Protein AF-A0A958NA37-F1 (afdb_monomer)

Radius of gyration: 18.47 Å; Cα contacts (8 Å, |Δi|>4): 81; chains: 1; bounding box: 35×34×48 Å

Mean predicted aligned error: 6.39 Å

Secondary structure (DSSP, 8-state):
--GGGTSSTTSHHHHHHHHHHHTT-------SS---TTB---HHHHHHTT--THHHH-STTT-SS----S---HHHHHHHHH-GGGGGGGT--TTS-HHHHHTT----HHHHB-

Structure (mmCIF, N/CA/C/O backbone):
data_AF-A0A958NA37-F1
#
_entry.id   AF-A0A958NA37-F1
#
loop_
_atom_site.group_PDB
_atom_site.id
_atom_site.type_symbol
_atom_site.label_atom_id
_atom_site.label_alt_id
_atom_site.label_comp_id
_atom_site.label_asym_id
_atom_site.label_entity_id
_atom_site.label_seq_id
_atom_site.pdbx_PDB_ins_code
_atom_site.Cartn_x
_atom_site.Cartn_y
_atom_site.Cartn_z
_atom_site.occupancy
_atom_site.B_iso_or_equiv
_atom_site.auth_seq_id
_atom_site.auth_comp_id
_atom_site.auth_asym_id
_atom_site.auth_atom_id
_atom_site.pdbx_PDB_model_num
ATOM 1 N N . MET A 1 1 ? -20.281 -4.419 11.541 1.00 85.12 1 MET A N 1
ATOM 2 C CA . MET A 1 1 ? -19.406 -5.396 12.223 1.00 85.12 1 MET A CA 1
ATOM 3 C C . MET A 1 1 ? -19.809 -6.814 11.857 1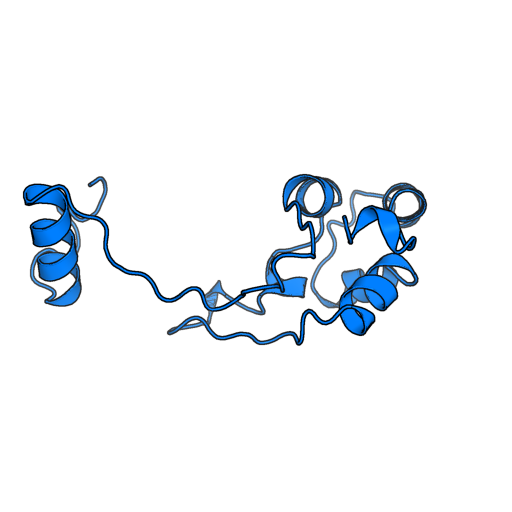.00 85.12 1 MET A C 1
ATOM 5 O O . MET A 1 1 ? -20.987 -7.112 11.971 1.00 85.12 1 MET A O 1
ATOM 9 N N . ASN A 1 2 ? -18.862 -7.653 11.418 1.00 89.50 2 ASN A N 1
ATOM 10 C CA . ASN A 1 2 ? -19.103 -9.069 11.101 1.00 89.50 2 ASN A CA 1
ATOM 11 C C . ASN A 1 2 ? -18.603 -9.983 12.245 1.00 89.50 2 ASN A C 1
ATOM 13 O O . ASN A 1 2 ? -19.336 -10.206 13.204 1.00 89.50 2 ASN A O 1
ATOM 17 N N . CYS A 1 3 ? -17.329 -10.397 12.235 1.00 93.62 3 CYS A N 1
ATOM 18 C CA . CYS A 1 3 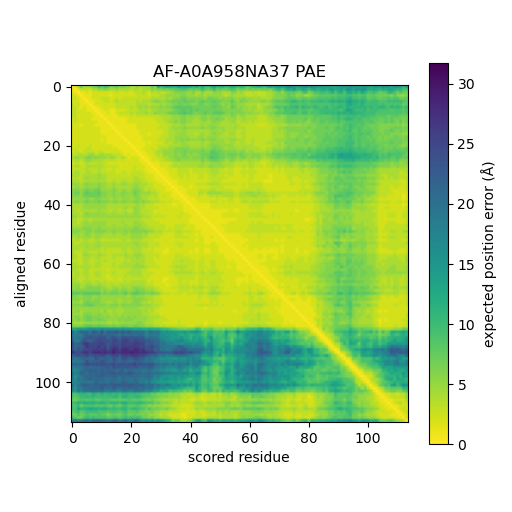? -16.785 -11.377 13.191 1.00 93.62 3 CYS A CA 1
ATOM 19 C C . CYS A 1 3 ? -16.702 -10.886 14.651 1.00 93.62 3 CYS A C 1
ATOM 21 O O . CYS A 1 3 ? -17.114 -11.599 15.566 1.00 93.62 3 CYS A O 1
ATOM 23 N N . HIS A 1 4 ? -16.223 -9.660 14.904 1.00 94.44 4 HIS A N 1
ATOM 24 C CA . HIS A 1 4 ? -16.039 -9.156 16.280 1.00 94.44 4 HIS A CA 1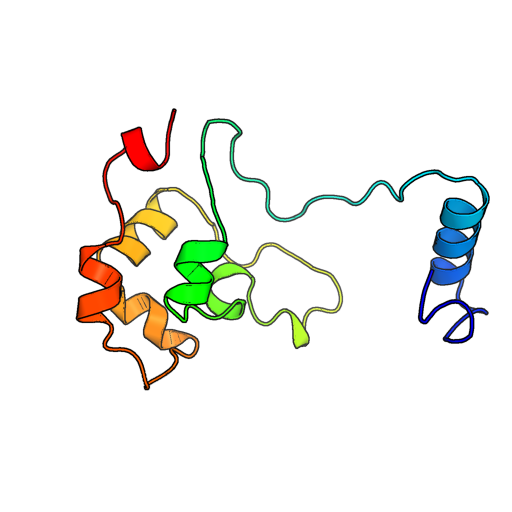
ATOM 25 C C . HIS A 1 4 ? -17.335 -8.787 17.020 1.00 94.44 4 HIS A C 1
ATOM 27 O O . HIS A 1 4 ? -17.291 -8.143 18.062 1.00 94.44 4 HIS A O 1
ATOM 33 N N . ARG A 1 5 ? -18.495 -9.215 16.510 1.00 92.12 5 ARG A N 1
ATOM 34 C CA . ARG A 1 5 ? -19.715 -9.301 17.322 1.00 92.12 5 ARG A CA 1
ATOM 35 C C . ARG A 1 5 ? -19.620 -10.416 18.365 1.00 92.12 5 ARG A C 1
ATOM 37 O O . ARG A 1 5 ? -20.178 -10.268 19.440 1.00 92.12 5 ARG A O 1
ATOM 44 N N . ASN A 1 6 ? -18.890 -11.491 18.044 1.00 93.75 6 ASN A N 1
ATOM 45 C CA . ASN A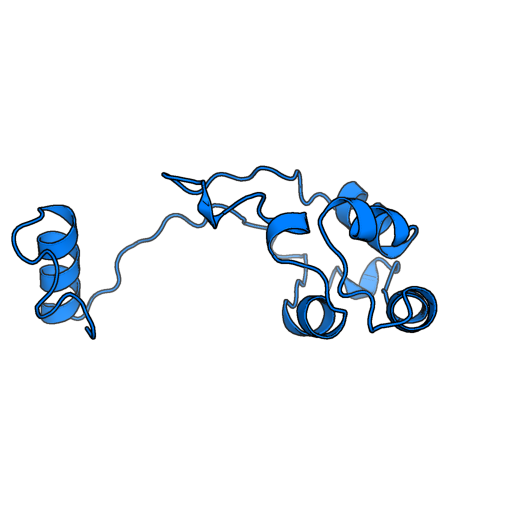 1 6 ? -18.789 -12.691 18.881 1.00 93.75 6 ASN A CA 1
ATOM 46 C C . ASN A 1 6 ? -17.337 -13.100 19.190 1.00 93.75 6 ASN A C 1
ATOM 48 O O . ASN A 1 6 ? -17.100 -13.863 20.119 1.00 93.75 6 ASN A O 1
ATOM 52 N N . VAL A 1 7 ? -16.351 -12.616 18.424 1.00 95.25 7 VAL A N 1
ATOM 53 C CA . VAL A 1 7 ? -14.943 -13.034 18.552 1.00 95.25 7 VAL A CA 1
ATOM 54 C C . VAL A 1 7 ? -14.100 -11.967 19.253 1.00 95.25 7 VAL A C 1
ATOM 56 O O . VAL A 1 7 ? -13.948 -10.859 18.732 1.00 95.25 7 VAL A O 1
ATOM 59 N N . GLY A 1 8 ? -13.485 -12.325 20.388 1.00 92.69 8 GLY A N 1
ATOM 60 C CA . GLY A 1 8 ? -12.530 -11.474 21.117 1.00 92.69 8 GLY A CA 1
ATOM 61 C C . GLY A 1 8 ? -13.144 -10.193 21.688 1.00 92.69 8 GLY A C 1
ATOM 62 O O . GLY A 1 8 ? -12.471 -9.166 21.749 1.00 92.69 8 GLY A O 1
ATOM 63 N N . VAL A 1 9 ? -14.432 -10.247 22.038 1.00 94.56 9 VAL A N 1
ATOM 64 C CA . VAL A 1 9 ? -15.262 -9.110 22.480 1.00 94.56 9 VAL A CA 1
ATOM 65 C C . VAL A 1 9 ? -14.774 -8.455 23.776 1.00 94.56 9 VAL A C 1
ATOM 67 O O . VAL A 1 9 ? -15.030 -7.279 24.026 1.00 94.56 9 VAL A O 1
ATOM 70 N N . ASP A 1 10 ? -14.039 -9.206 24.587 1.00 95.62 10 ASP A N 1
ATOM 71 C CA . ASP A 1 10 ? -13.427 -8.795 25.846 1.00 95.62 10 ASP A CA 1
ATOM 72 C C . ASP A 1 10 ? -12.138 -7.977 25.648 1.00 95.62 10 ASP A C 1
ATOM 74 O O . ASP A 1 10 ? -11.724 -7.245 26.548 1.00 95.62 10 ASP A O 1
ATOM 78 N N . ARG A 1 11 ? -11.515 -8.032 24.462 1.00 96.44 11 ARG A N 1
ATOM 79 C CA . ARG A 1 11 ? -10.251 -7.332 24.194 1.00 96.44 11 ARG A CA 1
ATOM 80 C C . ARG A 1 11 ? -10.455 -5.812 24.092 1.00 96.44 11 ARG A C 1
ATOM 82 O O . ARG A 1 11 ? -11.306 -5.367 23.316 1.00 96.44 11 ARG A O 1
ATOM 89 N N . PRO A 1 12 ? -9.602 -4.985 24.731 1.00 96.31 12 PRO A N 1
ATOM 90 C CA . PRO A 1 12 ? -9.740 -3.523 24.701 1.00 96.31 12 PRO A CA 1
ATOM 91 C C . PRO A 1 12 ? -9.780 -2.912 23.289 1.00 96.31 12 PRO A C 1
ATOM 93 O O . PRO A 1 12 ? -10.561 -1.999 23.018 1.00 96.31 12 PRO A O 1
ATOM 96 N N . ALA A 1 13 ? -8.976 -3.438 22.358 1.00 93.62 13 ALA A N 1
ATOM 97 C CA . ALA A 1 13 ? -8.956 -2.976 20.968 1.00 93.62 13 ALA A CA 1
ATOM 98 C C . ALA A 1 13 ? -10.289 -3.237 20.242 1.00 93.62 13 ALA A C 1
ATOM 100 O O . ALA A 1 13 ? -10.755 -2.397 19.472 1.00 93.62 13 ALA A O 1
ATOM 101 N N . ILE A 1 14 ? -10.932 -4.371 20.532 1.00 95.88 14 ILE A N 1
ATOM 102 C CA . ILE A 1 14 ? -12.230 -4.725 19.954 1.00 95.88 14 ILE A CA 1
ATOM 103 C C . ILE A 1 14 ? -13.342 -3.878 20.566 1.00 95.88 14 ILE A C 1
ATOM 105 O O . ILE A 1 14 ? -14.190 -3.381 19.835 1.00 95.88 14 ILE A O 1
ATOM 109 N N . GLN A 1 15 ? -13.290 -3.593 21.868 1.00 95.25 15 GLN A N 1
ATOM 110 C CA . GLN A 1 15 ? -14.228 -2.656 22.495 1.00 95.25 15 GLN A CA 1
ATOM 111 C C . GLN A 1 15 ? -14.141 -1.250 21.882 1.00 95.25 15 GLN A C 1
ATOM 113 O O . GLN A 1 15 ? -15.168 -0.601 21.681 1.00 95.25 15 GLN A O 1
ATOM 118 N N . LYS A 1 16 ? -12.931 -0.774 21.546 1.00 94.31 16 LYS A N 1
ATOM 119 C CA . LYS A 1 16 ? -12.742 0.491 20.813 1.00 94.31 16 LYS A CA 1
ATOM 120 C C . LYS A 1 16 ? -13.401 0.441 19.430 1.00 94.31 16 LYS A C 1
ATOM 122 O O . LYS A 1 16 ? -14.081 1.397 19.058 1.00 94.31 16 LYS A O 1
ATOM 127 N N . LEU A 1 17 ? -13.225 -0.660 18.696 1.00 94.88 17 LEU A N 1
ATOM 128 C CA . LEU A 1 17 ? -13.850 -0.871 17.387 1.00 94.88 17 LEU A CA 1
ATOM 129 C C . LEU A 1 17 ? -15.384 -0.909 17.481 1.00 94.88 17 LEU A C 1
ATOM 131 O O . LEU A 1 17 ? -16.054 -0.229 16.705 1.00 94.88 17 LEU A O 1
ATOM 135 N N . SER A 1 18 ? -15.941 -1.646 18.444 1.00 94.44 18 SER A N 1
ATOM 136 C CA . SER A 1 18 ? -17.390 -1.743 18.658 1.00 94.44 18 SER A CA 1
ATOM 137 C C . SER A 1 18 ? -18.007 -0.389 19.001 1.00 94.44 18 SER A C 1
ATOM 139 O O . SER A 1 18 ? -18.986 0.002 18.373 1.00 94.44 18 SER A O 1
ATOM 141 N N . LYS A 1 19 ? -17.379 0.387 19.896 1.00 94.69 19 LYS A N 1
ATOM 142 C CA . LYS A 1 19 ? -17.829 1.749 20.236 1.00 94.69 19 LYS A CA 1
A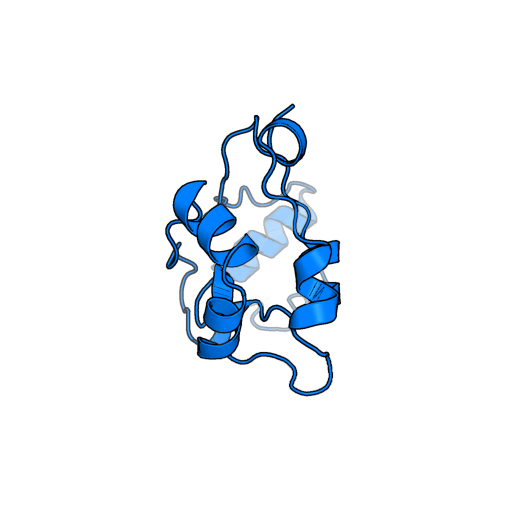TOM 143 C C . LYS A 1 19 ? -17.844 2.681 19.023 1.00 94.69 19 LYS A C 1
ATOM 145 O O . LYS A 1 19 ? -18.767 3.479 18.885 1.00 94.69 19 LYS A O 1
ATOM 150 N N . ALA A 1 20 ? -16.830 2.601 18.160 1.00 94.88 20 ALA A N 1
ATOM 151 C CA . ALA A 1 20 ? -16.785 3.391 16.930 1.00 94.88 20 ALA A CA 1
ATOM 152 C C . ALA A 1 20 ? -17.913 3.000 15.966 1.00 94.88 20 ALA A C 1
ATOM 154 O O . ALA A 1 20 ? -18.611 3.869 15.446 1.00 94.88 20 ALA A O 1
ATOM 155 N N . TYR A 1 21 ? -18.151 1.693 15.811 1.00 94.44 21 TYR A N 1
ATOM 156 C CA . TYR A 1 21 ? -19.239 1.167 14.991 1.00 94.44 21 TYR A CA 1
ATOM 157 C C . TYR A 1 21 ? -20.626 1.598 15.495 1.00 94.44 21 TYR A C 1
ATOM 159 O O . TYR A 1 21 ? -21.443 2.045 14.697 1.00 94.44 21 TYR A O 1
ATOM 167 N N . GLU A 1 22 ? -20.882 1.513 16.803 1.00 94.50 22 GLU A N 1
ATOM 168 C CA . GLU A 1 22 ? -22.151 1.930 17.425 1.00 94.50 22 GLU A CA 1
ATOM 169 C C . GLU A 1 22 ? -22.412 3.431 17.280 1.00 94.50 22 GLU A C 1
ATOM 171 O O . GLU A 1 22 ? -23.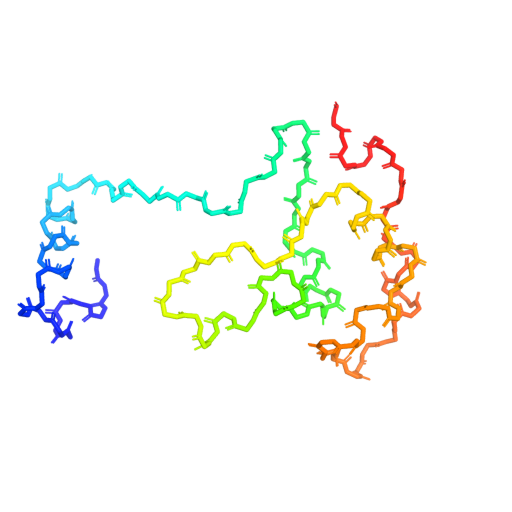539 3.849 17.029 1.00 94.50 22 GLU A O 1
ATOM 176 N N . LYS A 1 23 ? -21.363 4.247 17.412 1.00 96.19 23 LYS A N 1
ATOM 177 C CA . LYS A 1 23 ? -21.447 5.707 17.285 1.00 96.19 23 LYS A CA 1
ATOM 178 C C . LYS A 1 23 ? -21.412 6.200 15.835 1.00 96.19 23 LYS A C 1
ATOM 180 O O . LYS A 1 23 ? -21.503 7.403 15.613 1.00 96.19 23 LYS A O 1
ATOM 185 N N . GLY A 1 24 ? -21.259 5.302 14.862 1.00 95.81 24 GLY A N 1
ATOM 186 C CA . GLY A 1 24 ? -21.282 5.633 13.438 1.00 95.81 24 GLY A CA 1
ATOM 187 C C . GLY A 1 24 ? -20.062 6.405 12.924 1.00 95.81 24 GLY A C 1
ATOM 188 O O . GLY A 1 24 ? -20.154 7.001 11.854 1.00 95.81 24 GLY A O 1
ATOM 189 N N . TYR A 1 25 ? -18.929 6.406 13.638 1.00 93.88 25 TYR A N 1
ATOM 190 C CA . TYR A 1 25 ? -17.691 7.027 13.150 1.00 93.88 25 TYR A CA 1
ATOM 191 C C . TYR A 1 25 ? -16.630 5.984 12.787 1.00 93.88 25 TYR A C 1
ATOM 193 O O . TYR A 1 25 ? -16.533 4.912 13.386 1.00 93.88 25 TYR A O 1
ATOM 201 N N . SER A 1 26 ? -15.796 6.316 11.806 1.00 93.62 26 SER A N 1
ATOM 202 C CA . SER A 1 26 ? -14.699 5.459 11.353 1.00 93.62 26 SER A CA 1
ATOM 203 C C . SER A 1 26 ? -13.500 5.527 12.296 1.00 93.62 26 SER A C 1
ATOM 205 O O . SER A 1 26 ? -13.170 6.583 12.835 1.00 93.62 26 SER A O 1
ATOM 207 N N . ILE A 1 27 ? -12.794 4.406 12.458 1.00 94.25 27 ILE A N 1
ATOM 208 C CA . ILE A 1 27 ? -11.495 4.409 13.135 1.00 94.25 27 ILE A CA 1
ATOM 209 C C . ILE A 1 27 ? -10.499 5.210 12.279 1.00 94.25 27 ILE A C 1
ATOM 211 O O . ILE A 1 27 ? -10.372 4.914 11.088 1.00 94.25 27 ILE A O 1
ATOM 215 N N . PRO A 1 28 ? -9.784 6.196 12.855 1.00 92.81 28 PRO A N 1
ATOM 216 C CA . PRO A 1 28 ? -8.772 6.959 12.135 1.00 92.81 28 PRO A CA 1
ATOM 217 C C . PRO A 1 28 ? -7.507 6.109 11.982 1.00 92.81 28 PRO A C 1
ATOM 219 O O . PRO A 1 28 ? -6.584 6.177 12.793 1.00 92.81 28 PRO A O 1
ATOM 222 N N . TRP A 1 29 ? -7.499 5.241 10.974 1.00 94.75 29 TRP A N 1
ATOM 223 C CA . TRP A 1 29 ? -6.341 4.418 10.652 1.00 94.75 29 TRP A CA 1
ATOM 224 C C . TRP A 1 29 ? -5.192 5.278 10.135 1.00 94.75 29 TRP A C 1
ATOM 226 O O . TRP A 1 29 ? -5.389 6.163 9.303 1.00 94.75 29 TRP A O 1
ATOM 236 N N . LEU A 1 30 ? -3.981 4.971 10.592 1.00 94.81 30 LEU A N 1
ATOM 237 C CA . LEU A 1 30 ? -2.767 5.505 9.992 1.00 94.81 30 LEU A CA 1
ATOM 238 C C . LEU A 1 30 ? -2.462 4.701 8.729 1.00 94.81 30 LEU A C 1
ATOM 240 O O . LEU A 1 3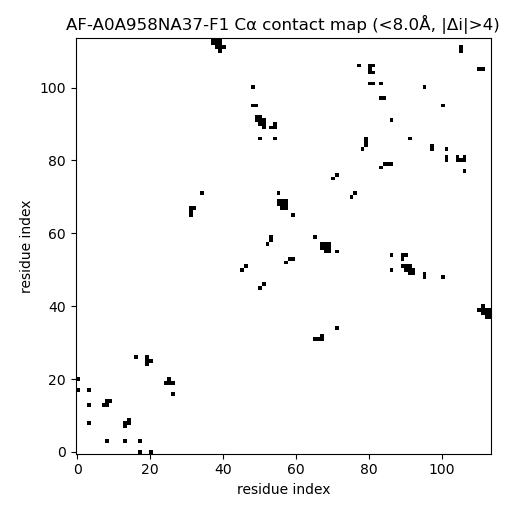0 ? -2.307 3.480 8.778 1.00 94.81 30 LEU A O 1
ATOM 244 N N . LYS A 1 31 ? -2.405 5.386 7.587 1.00 94.25 31 LYS A N 1
ATOM 245 C CA . LYS A 1 31 ? -2.041 4.769 6.313 1.00 94.25 31 LYS A CA 1
ATOM 246 C C . LYS A 1 31 ? -0.519 4.634 6.253 1.00 94.25 31 LYS A C 1
ATOM 248 O O . LYS A 1 31 ? 0.176 5.638 6.198 1.00 94.25 31 LYS A O 1
ATOM 253 N N . VAL A 1 32 ? -0.025 3.396 6.276 1.00 95.50 32 VAL A N 1
ATOM 254 C CA . VAL A 1 32 ? 1.420 3.097 6.291 1.00 95.50 32 VAL A CA 1
ATOM 255 C C . VAL A 1 32 ? 2.060 3.335 4.924 1.00 95.50 32 VAL A C 1
ATOM 257 O O . VAL A 1 32 ? 3.101 3.966 4.837 1.00 95.50 32 VAL A O 1
ATOM 260 N N . HIS A 1 33 ? 1.410 2.869 3.857 1.00 95.06 33 HIS A N 1
ATOM 261 C CA . HIS A 1 33 ? 1.889 3.031 2.486 1.00 95.06 33 HIS A CA 1
ATOM 262 C C . HIS A 1 33 ? 1.158 4.209 1.841 1.00 95.06 33 HIS A C 1
ATOM 264 O O . HIS A 1 33 ? -0.020 4.096 1.485 1.00 95.06 33 HIS A O 1
ATOM 270 N N . LEU A 1 34 ? 1.834 5.347 1.714 1.00 92.62 34 LEU A N 1
ATOM 271 C CA . LEU A 1 34 ? 1.290 6.555 1.102 1.00 92.62 34 LEU A CA 1
ATOM 272 C C . LEU A 1 34 ? 2.240 7.031 0.002 1.00 92.62 34 LEU A C 1
ATOM 274 O O . LEU A 1 34 ? 3.353 7.462 0.281 1.00 92.62 34 LEU A O 1
ATOM 278 N N . LEU A 1 35 ? 1.781 6.948 -1.245 1.00 94.25 35 LEU A N 1
ATOM 279 C CA . LEU A 1 35 ? 2.460 7.567 -2.377 1.00 94.25 35 LEU A CA 1
ATOM 280 C C . LEU A 1 35 ? 2.085 9.054 -2.457 1.00 94.25 35 LEU A C 1
ATOM 282 O O . LEU A 1 35 ? 1.006 9.418 -1.979 1.00 94.25 35 LEU A O 1
ATOM 286 N N . PRO A 1 36 ? 2.939 9.904 -3.056 1.00 94.31 36 PRO A N 1
ATOM 287 C CA . PRO A 1 36 ? 2.596 11.299 -3.303 1.00 94.31 36 PRO A CA 1
ATOM 288 C C . PRO A 1 36 ? 1.322 11.431 -4.140 1.00 94.31 36 PRO A C 1
ATOM 290 O O . PRO A 1 36 ? 1.087 10.620 -5.032 1.00 94.31 36 PRO A O 1
ATOM 293 N N . ASP A 1 37 ? 0.542 12.485 -3.900 1.00 93.56 37 ASP A N 1
ATOM 294 C CA . ASP A 1 37 ? -0.770 12.652 -4.540 1.00 93.56 37 ASP A CA 1
ATOM 295 C C . ASP A 1 37 ? -0.687 12.731 -6.067 1.00 93.56 37 ASP A C 1
ATOM 297 O O . ASP A 1 37 ? -1.579 12.240 -6.741 1.00 93.56 37 ASP A O 1
ATOM 301 N N . PHE A 1 38 ? 0.419 13.249 -6.614 1.00 92.75 38 PHE A N 1
ATOM 302 C CA . PHE A 1 38 ? 0.692 13.305 -8.054 1.00 92.75 38 PHE A CA 1
ATOM 303 C C . PHE A 1 38 ? 1.076 11.948 -8.675 1.00 92.75 38 PHE A C 1
ATOM 305 O O . PHE A 1 38 ? 1.549 11.903 -9.811 1.00 92.75 38 PHE A O 1
ATOM 312 N N . VAL A 1 39 ? 0.943 10.844 -7.934 1.00 94.50 39 VAL A N 1
ATOM 313 C CA . VAL A 1 39 ? 1.205 9.482 -8.407 1.00 94.50 39 VAL A CA 1
ATOM 314 C C . VAL A 1 39 ? -0.086 8.675 -8.408 1.00 94.50 39 VAL A C 1
ATOM 316 O O . VAL A 1 39 ? -0.691 8.419 -7.368 1.00 94.50 39 VAL A O 1
ATOM 319 N N . MET A 1 40 ? -0.466 8.189 -9.582 1.00 91.38 40 MET A N 1
ATOM 320 C CA . MET A 1 40 ? -1.599 7.293 -9.756 1.00 91.38 40 MET A CA 1
ATOM 321 C C . MET A 1 40 ? -1.145 5.840 -9.632 1.00 91.38 40 MET A C 1
ATOM 323 O O . MET A 1 40 ? -0.385 5.335 -10.456 1.00 91.38 40 MET A O 1
ATOM 327 N N . PHE A 1 41 ? -1.654 5.145 -8.615 1.00 93.38 41 PHE A N 1
ATOM 328 C CA . PHE A 1 41 ? -1.441 3.711 -8.430 1.00 93.38 41 PHE A CA 1
ATOM 329 C C . PHE A 1 41 ? -2.770 2.955 -8.438 1.00 93.38 41 PHE A C 1
ATOM 331 O O . PHE A 1 41 ? -3.688 3.279 -7.683 1.00 93.38 41 PHE A O 1
ATOM 338 N N . ASN A 1 42 ? -2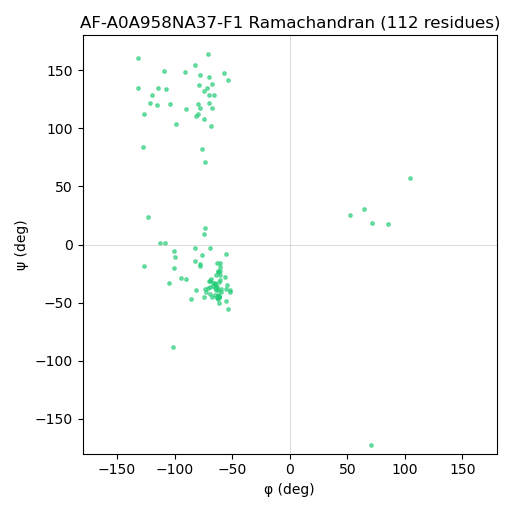.857 1.909 -9.263 1.00 92.38 42 ASN A N 1
ATOM 339 C CA . ASN A 1 42 ? -4.016 1.022 -9.334 1.00 92.38 42 ASN A CA 1
ATOM 340 C C . ASN A 1 42 ? -3.593 -0.423 -9.035 1.00 92.38 42 ASN A C 1
ATOM 342 O O . ASN A 1 42 ? -2.766 -0.987 -9.745 1.00 92.38 42 ASN A O 1
ATOM 346 N N . HIS A 1 43 ? -4.186 -1.041 -8.012 1.00 94.25 43 HIS A N 1
ATOM 347 C CA . HIS A 1 43 ? -3.890 -2.426 -7.631 1.00 94.25 43 HIS A CA 1
ATOM 348 C C . HIS A 1 43 ? -4.303 -3.443 -8.703 1.00 94.25 43 HIS A C 1
ATOM 350 O O . HIS A 1 43 ? -3.629 -4.456 -8.866 1.00 94.25 43 HIS A O 1
ATOM 356 N N . GLN A 1 44 ? -5.393 -3.185 -9.430 1.00 92.44 44 GLN A N 1
ATOM 357 C CA . GLN A 1 44 ? -6.009 -4.149 -10.342 1.00 92.44 44 GLN A CA 1
ATOM 358 C C . GLN A 1 44 ? -5.035 -4.734 -11.384 1.00 92.44 44 GLN A C 1
ATOM 360 O O . GLN A 1 44 ? -4.883 -5.956 -11.386 1.00 92.44 44 GLN A O 1
ATOM 365 N N . PRO A 1 45 ? -4.321 -3.935 -12.207 1.00 88.12 45 PRO A N 1
ATOM 366 C CA . PRO A 1 45 ? -3.401 -4.485 -13.205 1.00 88.12 45 PRO A CA 1
ATOM 367 C C . PRO A 1 45 ? -2.266 -5.308 -12.582 1.00 88.12 45 PRO A C 1
ATOM 369 O O . PRO A 1 45 ? -1.836 -6.293 -13.169 1.00 88.12 45 PRO A O 1
ATOM 372 N N . HIS A 1 46 ? -1.811 -4.962 -11.374 1.00 86.88 46 HIS A N 1
ATOM 373 C CA . HIS A 1 46 ? -0.742 -5.687 -10.679 1.00 86.88 46 HIS A CA 1
ATOM 374 C C . HIS A 1 46 ? -1.217 -7.050 -10.156 1.00 86.88 46 HIS A C 1
ATOM 376 O O . HIS A 1 46 ? -0.511 -8.053 -10.274 1.00 86.88 46 HIS A O 1
ATOM 382 N N . VAL A 1 47 ? -2.433 -7.107 -9.606 1.00 88.12 47 VAL A N 1
ATOM 383 C CA . VAL A 1 47 ? -3.037 -8.363 -9.137 1.00 88.12 47 VAL A CA 1
ATOM 384 C C . VAL A 1 47 ? -3.382 -9.264 -10.322 1.00 88.12 47 VAL A C 1
ATOM 386 O O . VAL A 1 47 ? -3.088 -10.458 -10.292 1.00 88.12 47 VAL A O 1
ATOM 389 N N . GLU A 1 48 ? -3.944 -8.704 -11.396 1.00 84.75 48 GLU A N 1
ATOM 390 C CA . GLU A 1 48 ? -4.242 -9.442 -12.628 1.00 84.75 48 GLU A CA 1
ATOM 391 C C . GLU A 1 48 ? -2.970 -9.947 -13.312 1.00 84.75 48 GLU A C 1
ATOM 393 O O . GLU A 1 48 ? -2.957 -11.066 -13.824 1.00 84.75 48 GLU A O 1
ATOM 398 N N . ALA A 1 49 ? -1.879 -9.186 -13.254 1.00 79.94 49 ALA A N 1
ATOM 399 C CA . ALA A 1 49 ? -0.551 -9.618 -13.674 1.00 79.94 49 ALA A CA 1
ATOM 400 C C . ALA A 1 49 ? -0.028 -10.831 -12.885 1.00 79.94 49 ALA A C 1
ATOM 402 O O . ALA A 1 49 ? 0.849 -11.528 -13.378 1.00 79.94 49 ALA A O 1
ATOM 403 N N . GLY A 1 50 ? -0.569 -11.132 -11.700 1.00 79.69 50 GLY A N 1
ATOM 404 C CA . GLY A 1 50 ? -0.076 -12.209 -10.835 1.00 79.69 50 GLY A CA 1
ATOM 405 C C . GLY A 1 50 ? 1.073 -11.779 -9.919 1.00 79.69 50 GLY A C 1
ATOM 406 O O . GLY A 1 50 ? 1.781 -12.632 -9.376 1.00 79.69 50 GLY A O 1
ATOM 407 N N . VAL A 1 51 ? 1.265 -10.468 -9.720 1.00 83.25 51 VAL A N 1
ATOM 408 C CA . VAL A 1 51 ? 2.214 -9.945 -8.731 1.00 83.25 51 VAL A CA 1
ATOM 409 C C . VAL A 1 51 ? 1.665 -10.219 -7.332 1.00 83.25 51 VAL A C 1
ATOM 411 O O . VAL A 1 51 ? 0.571 -9.782 -6.976 1.00 83.25 51 VAL A O 1
ATOM 414 N N . ARG A 1 52 ? 2.430 -10.948 -6.515 1.00 86.44 52 ARG A N 1
ATOM 415 C CA . ARG A 1 52 ? 2.041 -11.239 -5.131 1.00 86.44 52 ARG A CA 1
ATOM 416 C C . ARG A 1 52 ? 2.097 -9.996 -4.254 1.00 86.44 52 ARG A C 1
ATOM 418 O O . ARG A 1 52 ? 3.035 -9.210 -4.350 1.00 86.44 52 ARG A O 1
ATOM 425 N N . CYS A 1 53 ? 1.163 -9.900 -3.306 1.00 91.00 53 CYS A N 1
ATOM 426 C CA . CYS A 1 53 ? 1.110 -8.830 -2.303 1.00 91.00 53 CYS A CA 1
ATOM 427 C C . CYS A 1 53 ? 2.449 -8.664 -1.572 1.00 91.00 53 CYS A C 1
ATOM 429 O O . CYS A 1 53 ? 2.896 -7.542 -1.340 1.00 91.00 53 CYS A O 1
ATOM 431 N N . GLN A 1 54 ? 3.106 -9.790 -1.267 1.00 90.69 54 GLN A N 1
ATOM 432 C CA . GLN A 1 54 ? 4.373 -9.818 -0.543 1.00 90.69 54 GLN A CA 1
ATOM 433 C C . GLN A 1 54 ? 5.514 -9.117 -1.281 1.00 90.69 54 GLN A C 1
ATOM 435 O O . GLN A 1 54 ? 6.458 -8.664 -0.642 1.00 90.69 54 GLN A O 1
ATOM 440 N N . LYS A 1 55 ? 5.423 -8.978 -2.609 1.00 86.94 55 LYS A N 1
ATOM 441 C CA . LYS A 1 55 ? 6.439 -8.272 -3.389 1.00 86.94 55 LYS A CA 1
ATOM 442 C C . LYS A 1 55 ? 6.488 -6.778 -3.062 1.00 86.94 55 LYS A C 1
ATOM 444 O O . LYS A 1 55 ? 7.565 -6.205 -3.130 1.00 86.94 55 LYS A O 1
ATOM 449 N N . CYS A 1 56 ? 5.349 -6.168 -2.727 1.00 90.31 56 CYS A N 1
ATOM 450 C CA . CYS A 1 56 ? 5.254 -4.733 -2.433 1.00 90.31 56 CYS A CA 1
ATOM 451 C C . CYS A 1 56 ? 5.112 -4.445 -0.932 1.00 90.31 56 CYS A C 1
ATOM 453 O O . CYS A 1 56 ? 5.570 -3.411 -0.459 1.00 90.31 56 CYS A O 1
ATOM 455 N N . HIS A 1 57 ? 4.451 -5.334 -0.187 1.00 93.81 57 HIS A N 1
ATOM 456 C CA . HIS A 1 57 ? 4.102 -5.120 1.222 1.00 93.81 57 HIS A CA 1
ATOM 457 C C . HIS A 1 57 ? 4.919 -5.968 2.205 1.00 93.81 57 HIS A C 1
ATOM 459 O O . HIS A 1 57 ? 4.670 -5.882 3.404 1.00 93.81 57 HIS A O 1
ATOM 465 N N . GLY A 1 58 ? 5.864 -6.788 1.730 1.00 92.12 58 GLY A N 1
ATOM 466 C CA . GLY A 1 58 ? 6.594 -7.745 2.567 1.00 92.12 58 GLY A CA 1
ATOM 467 C C . GLY A 1 58 ? 5.728 -8.925 3.043 1.00 92.12 58 GLY A C 1
ATOM 468 O O . GLY A 1 58 ? 4.586 -9.068 2.596 1.00 92.12 58 GLY A O 1
ATOM 469 N N . PRO A 1 59 ? 6.236 -9.793 3.938 1.00 93.88 59 PRO A N 1
ATOM 470 C CA . PRO A 1 59 ? 5.514 -10.954 4.464 1.00 93.88 59 PRO A CA 1
ATOM 471 C C . PRO A 1 59 ? 4.424 -10.513 5.455 1.00 93.88 59 PRO A C 1
ATOM 473 O O . PRO A 1 59 ? 4.535 -10.693 6.666 1.00 93.88 59 PRO A O 1
ATOM 476 N N . ILE A 1 60 ? 3.364 -9.888 4.937 1.00 94.06 60 ILE A N 1
ATOM 477 C CA . ILE A 1 60 ? 2.273 -9.275 5.707 1.00 94.06 60 ILE A CA 1
ATOM 478 C C . ILE A 1 60 ? 1.590 -10.267 6.659 1.00 94.06 60 ILE A C 1
ATOM 480 O O . ILE A 1 60 ? 1.091 -9.876 7.710 1.00 94.06 60 ILE A O 1
ATOM 484 N N . GLU A 1 61 ? 1.600 -11.554 6.315 1.00 94.25 61 GLU A N 1
ATOM 485 C CA . GLU A 1 61 ? 1.106 -12.657 7.138 1.00 94.25 61 GLU A CA 1
ATOM 486 C C . GLU A 1 61 ? 1.890 -12.857 8.447 1.00 94.25 61 GLU A C 1
ATOM 488 O O . GLU A 1 61 ? 1.330 -13.349 9.426 1.00 94.25 61 GLU A O 1
ATOM 493 N N . GLU A 1 62 ? 3.160 -12.453 8.478 1.00 95.88 62 GLU A N 1
ATOM 494 C CA . GLU A 1 62 ? 4.052 -12.540 9.640 1.00 95.88 62 GLU A CA 1
ATOM 495 C C . GLU A 1 62 ? 4.159 -11.194 10.380 1.00 95.88 62 GLU A C 1
ATOM 497 O O . GLU A 1 62 ? 4.664 -11.123 11.505 1.00 95.88 62 GLU A O 1
ATOM 502 N N . MET A 1 63 ? 3.650 -10.110 9.784 1.00 96.12 63 MET A N 1
ATOM 503 C CA . MET A 1 63 ? 3.684 -8.775 10.376 1.00 96.12 63 MET A CA 1
ATOM 504 C C . MET A 1 63 ? 2.660 -8.638 11.507 1.00 96.12 63 MET A C 1
ATOM 506 O O . MET A 1 63 ? 1.459 -8.497 11.282 1.00 96.12 63 MET A O 1
ATOM 510 N N . LYS A 1 64 ? 3.146 -8.586 12.753 1.00 95.88 64 LYS A N 1
ATOM 511 C CA . LYS A 1 64 ? 2.319 -8.247 13.926 1.00 95.88 64 LYS A CA 1
ATOM 512 C C . LYS A 1 64 ? 1.743 -6.828 13.838 1.00 95.88 64 LYS A C 1
ATOM 514 O O . LYS A 1 64 ? 0.599 -6.600 14.225 1.00 95.88 64 LYS A O 1
ATOM 519 N N . GLU A 1 65 ? 2.547 -5.890 13.347 1.00 94.88 65 GLU A N 1
ATOM 520 C CA . GLU A 1 65 ? 2.156 -4.521 13.022 1.00 94.88 65 GLU A CA 1
ATOM 521 C C . GLU A 1 65 ? 2.673 -4.195 11.620 1.00 94.88 65 GLU A C 1
ATOM 523 O O . GLU A 1 65 ? 3.816 -4.512 11.276 1.00 94.88 65 GLU A O 1
ATOM 528 N N . VAL A 1 66 ? 1.812 -3.592 10.798 1.00 96.06 66 VAL A N 1
ATOM 529 C CA . VAL A 1 66 ? 2.150 -3.273 9.409 1.00 96.06 66 VAL A CA 1
ATOM 530 C C . VAL A 1 66 ? 3.186 -2.158 9.388 1.00 96.06 66 VAL A C 1
ATOM 532 O O . VAL A 1 66 ? 2.979 -1.098 9.978 1.00 96.06 66 VAL A O 1
ATOM 535 N N . HIS A 1 67 ? 4.269 -2.384 8.656 1.00 95.31 67 HIS A N 1
ATOM 536 C CA . HIS A 1 67 ? 5.293 -1.390 8.365 1.00 95.31 67 HIS A CA 1
ATOM 537 C C . HIS A 1 67 ? 5.602 -1.403 6.868 1.00 95.31 67 HIS A C 1
ATOM 539 O O . HIS A 1 67 ? 5.270 -2.353 6.159 1.00 95.31 67 HIS A O 1
ATOM 545 N N . GLN A 1 68 ? 6.201 -0.322 6.379 1.00 94.88 68 GLN A N 1
ATOM 546 C CA . GLN A 1 68 ? 6.642 -0.249 4.996 1.00 94.88 68 GLN A CA 1
ATOM 547 C C . GLN A 1 68 ? 7.992 -0.959 4.873 1.00 94.88 68 GLN A C 1
ATOM 549 O O . GLN A 1 68 ? 8.987 -0.495 5.426 1.00 94.88 68 GLN A O 1
ATOM 554 N N . GLN A 1 69 ? 8.002 -2.106 4.193 1.00 92.25 69 GLN A N 1
ATOM 555 C CA . GLN A 1 69 ? 9.227 -2.867 3.940 1.00 92.25 69 GLN A CA 1
ATOM 556 C C . GLN A 1 69 ? 9.951 -2.369 2.686 1.00 92.25 69 GLN A C 1
ATOM 558 O O . GLN A 1 69 ? 11.163 -2.175 2.704 1.00 92.25 69 GLN A O 1
ATOM 563 N N . GLU A 1 70 ? 9.206 -2.173 1.598 1.00 90.75 70 GLU A N 1
ATOM 564 C CA . GLU A 1 70 ? 9.754 -1.716 0.324 1.00 90.75 70 GLU A CA 1
ATOM 565 C C . GLU A 1 70 ? 9.713 -0.188 0.229 1.00 90.75 70 GLU A C 1
ATOM 567 O O . GLU A 1 70 ? 8.801 0.463 0.736 1.00 90.75 70 GLU A O 1
ATOM 572 N N . ASP A 1 71 ? 10.683 0.397 -0.468 1.00 89.81 71 ASP A N 1
ATOM 573 C CA . ASP A 1 71 ? 10.785 1.852 -0.642 1.00 89.81 71 ASP A CA 1
ATOM 574 C C . ASP A 1 71 ? 9.578 2.435 -1.404 1.00 89.81 71 ASP A C 1
ATOM 576 O O . ASP A 1 71 ? 9.090 3.516 -1.086 1.00 89.81 71 ASP A O 1
ATOM 580 N N . LEU A 1 72 ? 9.053 1.696 -2.392 1.00 92.69 72 LEU A N 1
ATOM 581 C CA . LEU A 1 72 ? 7.956 2.128 -3.274 1.00 92.69 72 LEU A CA 1
ATOM 582 C C . LEU A 1 72 ? 8.205 3.490 -3.952 1.00 92.69 72 LEU A C 1
ATOM 584 O O . LEU A 1 72 ? 7.271 4.187 -4.354 1.00 92.69 72 LEU A O 1
ATOM 588 N N . SER A 1 73 ? 9.474 3.868 -4.110 1.00 92.25 73 SER A N 1
ATOM 589 C CA . SER A 1 73 ? 9.863 5.042 -4.878 1.00 92.25 73 SER A CA 1
ATOM 590 C C . SER A 1 73 ? 9.654 4.820 -6.374 1.00 92.25 73 SER A C 1
ATOM 592 O O . SER A 1 73 ? 9.556 3.693 -6.867 1.00 92.25 73 SER A O 1
ATOM 594 N N . MET A 1 74 ? 9.661 5.912 -7.142 1.00 92.69 74 MET A N 1
ATOM 595 C CA . MET A 1 74 ? 9.616 5.847 -8.606 1.00 92.69 74 MET A CA 1
ATOM 596 C C . MET A 1 74 ? 10.697 4.909 -9.169 1.00 92.69 74 MET A C 1
ATOM 598 O O . MET A 1 74 ? 10.422 4.145 -10.091 1.00 92.69 74 MET A O 1
ATOM 602 N N . GLY A 1 75 ? 11.913 4.948 -8.611 1.00 90.25 75 GLY A N 1
ATOM 603 C CA . GLY A 1 75 ? 13.019 4.093 -9.044 1.00 90.25 75 GLY A CA 1
ATOM 604 C C . GLY A 1 75 ? 12.701 2.611 -8.867 1.00 90.25 75 GLY A C 1
ATOM 605 O O . GLY A 1 75 ? 12.881 1.836 -9.805 1.00 90.25 75 GLY A O 1
ATOM 606 N N . TRP A 1 76 ? 12.147 2.246 -7.710 1.00 90.62 76 TRP A N 1
ATOM 607 C CA . TRP A 1 76 ? 11.710 0.883 -7.409 1.00 90.62 76 TRP A CA 1
ATOM 608 C C . TRP A 1 76 ? 10.596 0.419 -8.366 1.00 90.62 76 TRP A C 1
ATOM 610 O O . TRP A 1 76 ? 10.705 -0.646 -8.980 1.00 90.62 76 TRP A O 1
ATOM 620 N N . CYS A 1 77 ? 9.574 1.256 -8.588 1.00 90.19 77 CYS A N 1
ATOM 621 C CA . CYS A 1 77 ? 8.468 0.954 -9.503 1.00 90.19 77 CYS A CA 1
ATOM 622 C C . CYS A 1 77 ? 8.954 0.755 -10.947 1.00 90.19 77 CYS A C 1
ATOM 624 O O . CYS A 1 77 ? 8.659 -0.258 -11.583 1.00 90.19 77 CYS A O 1
ATOM 626 N N . VAL A 1 78 ? 9.744 1.699 -11.465 1.00 90.06 78 VAL A N 1
ATOM 627 C CA . VAL A 1 78 ? 10.246 1.657 -12.846 1.00 90.06 78 VAL A CA 1
ATOM 628 C C . VAL A 1 78 ? 11.221 0.500 -13.043 1.00 90.06 78 VAL A C 1
ATOM 630 O O . VAL A 1 78 ? 11.223 -0.115 -14.110 1.00 90.06 78 VAL A O 1
ATOM 633 N N . GLN A 1 79 ? 12.034 0.168 -12.038 1.00 87.25 79 GLN A N 1
ATOM 634 C CA . GLN A 1 79 ? 12.909 -1.000 -12.104 1.00 87.25 79 GLN A CA 1
ATOM 635 C C . GLN A 1 79 ? 12.095 -2.290 -12.239 1.00 87.25 79 GLN A C 1
ATOM 637 O O . GLN A 1 79 ? 12.426 -3.113 -13.090 1.00 87.25 79 GLN A O 1
ATOM 642 N N . CYS A 1 80 ? 11.012 -2.434 -11.472 1.00 86.25 80 CYS A N 1
ATOM 643 C CA . CYS A 1 80 ? 10.100 -3.571 -11.587 1.00 86.25 80 CYS A CA 1
ATOM 644 C C . CYS A 1 80 ? 9.417 -3.623 -12.967 1.00 86.25 80 CYS A C 1
ATOM 646 O O . CYS A 1 80 ? 9.403 -4.672 -13.607 1.00 86.25 80 CYS A O 1
ATOM 64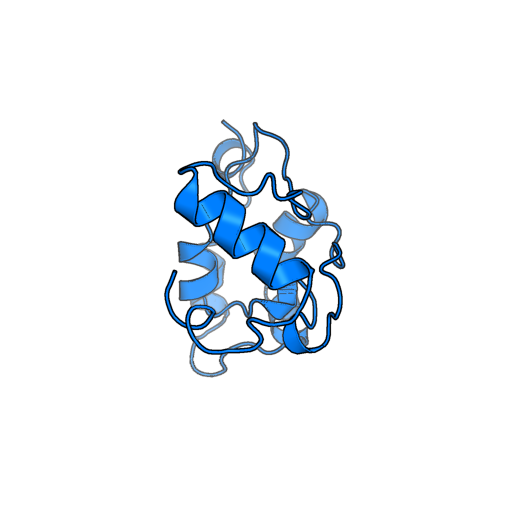8 N N . HIS A 1 81 ? 8.928 -2.485 -13.476 1.00 87.62 81 HIS A N 1
ATOM 649 C CA . HIS A 1 81 ? 8.288 -2.412 -14.797 1.00 87.62 81 HIS A CA 1
ATOM 650 C C . HIS A 1 81 ? 9.261 -2.723 -15.949 1.00 87.62 81 HIS A C 1
ATOM 652 O O . HIS A 1 81 ? 8.857 -3.308 -16.951 1.00 87.62 81 HIS A O 1
ATOM 658 N N . ARG A 1 82 ? 10.547 -2.358 -15.818 1.00 85.12 82 ARG A N 1
ATOM 659 C CA . ARG A 1 82 ? 11.592 -2.631 -16.825 1.00 85.12 82 ARG A CA 1
ATOM 660 C C . ARG A 1 82 ? 12.153 -4.045 -16.748 1.00 85.12 82 ARG A C 1
ATOM 662 O O . ARG A 1 82 ? 12.478 -4.619 -17.783 1.00 85.12 82 ARG A O 1
ATOM 669 N N . ASN A 1 83 ? 12.338 -4.568 -15.538 1.00 77.12 83 ASN A N 1
ATOM 670 C CA . ASN A 1 83 ? 12.895 -5.893 -15.304 1.00 77.12 83 ASN A CA 1
ATOM 671 C C . ASN A 1 83 ? 11.976 -6.713 -14.387 1.00 77.12 83 ASN A C 1
ATOM 673 O O . ASN A 1 83 ? 12.198 -6.812 -13.178 1.00 77.12 83 ASN A O 1
ATOM 677 N N . PRO A 1 84 ? 10.963 -7.349 -14.968 1.00 62.53 84 PRO A N 1
ATOM 678 C CA . PRO A 1 84 ? 9.948 -8.073 -14.226 1.00 62.53 84 PRO A CA 1
ATOM 679 C C . PRO A 1 84 ? 10.425 -9.430 -13.711 1.00 62.53 84 PRO A C 1
ATOM 681 O O . PRO A 1 84 ? 9.745 -10.042 -12.891 1.00 62.53 84 PRO A O 1
ATOM 684 N N . GLU A 1 85 ? 11.605 -9.907 -14.122 1.00 64.25 85 GLU A N 1
ATOM 685 C CA . GLU A 1 85 ? 12.223 -11.050 -13.448 1.00 64.25 85 GLU A CA 1
ATOM 686 C C . GLU A 1 85 ? 12.498 -10.732 -11.973 1.00 64.25 85 GLU A C 1
ATOM 688 O O . GLU A 1 85 ? 12.381 -11.627 -11.144 1.00 64.25 85 GLU A O 1
ATOM 693 N N . ALA A 1 86 ? 12.681 -9.454 -11.610 1.00 61.41 86 ALA A N 1
ATOM 694 C CA . ALA A 1 86 ? 12.721 -9.023 -10.213 1.00 61.41 86 ALA A CA 1
ATOM 695 C C . ALA A 1 86 ? 11.411 -9.322 -9.450 1.00 61.41 86 ALA A C 1
ATOM 697 O O . ALA A 1 86 ? 11.422 -9.430 -8.223 1.00 61.41 86 ALA A O 1
ATOM 698 N N . ALA A 1 87 ? 10.269 -9.482 -10.134 1.00 55.75 87 ALA A N 1
ATOM 699 C CA . ALA A 1 87 ? 9.010 -9.916 -9.523 1.00 55.75 87 ALA A CA 1
ATOM 700 C C . ALA A 1 87 ? 8.962 -11.433 -9.251 1.00 55.75 87 ALA A C 1
ATOM 702 O O . ALA A 1 87 ? 8.145 -11.879 -8.441 1.00 55.75 87 ALA A O 1
ATOM 703 N N . ARG A 1 88 ? 9.842 -12.237 -9.871 1.00 55.59 88 ARG A N 1
ATOM 704 C CA . ARG A 1 88 ? 9.908 -13.691 -9.639 1.00 55.59 88 ARG A CA 1
ATOM 705 C C . ARG A 1 88 ? 10.447 -14.036 -8.256 1.00 55.59 88 ARG A C 1
ATOM 707 O O . ARG A 1 88 ? 9.981 -15.015 -7.672 1.00 55.59 88 ARG A O 1
ATOM 714 N N . ASP A 1 89 ? 11.336 -13.205 -7.717 1.00 56.41 89 ASP A N 1
ATOM 715 C CA . ASP A 1 89 ? 12.070 -13.478 -6.475 1.00 56.41 89 ASP A CA 1
ATOM 716 C C . ASP A 1 89 ? 11.178 -13.600 -5.227 1.00 56.41 89 ASP A C 1
ATOM 718 O O . ASP A 1 89 ? 11.609 -14.164 -4.228 1.00 56.41 89 ASP A O 1
ATOM 722 N N . LEU A 1 90 ? 9.916 -13.145 -5.278 1.00 51.59 90 LEU A N 1
ATOM 723 C CA . LEU A 1 90 ? 8.959 -13.249 -4.162 1.00 51.59 90 LEU A CA 1
ATOM 724 C C . LEU A 1 90 ? 7.652 -13.986 -4.520 1.00 51.59 90 LEU A C 1
ATOM 726 O O . LEU A 1 90 ? 6.637 -13.848 -3.835 1.00 51.59 90 LEU A O 1
ATOM 730 N N . GLY A 1 91 ? 7.687 -14.841 -5.552 1.00 55.06 91 GLY A N 1
ATOM 731 C CA . GLY A 1 91 ? 6.665 -15.873 -5.770 1.00 55.06 91 GLY A CA 1
ATOM 732 C C . GLY A 1 91 ? 5.656 -15.593 -6.885 1.00 55.06 91 GLY A C 1
ATOM 733 O O . GLY A 1 91 ? 4.456 -15.643 -6.660 1.00 55.06 91 GLY A O 1
ATOM 734 N N . TRP A 1 92 ? 6.122 -15.367 -8.105 1.00 57.75 92 TRP A N 1
ATOM 735 C CA . TRP A 1 92 ? 5.263 -15.294 -9.294 1.00 57.75 92 TRP A CA 1
ATOM 736 C C . TRP A 1 92 ? 4.344 -16.524 -9.477 1.00 57.75 92 TRP A C 1
ATOM 738 O O . TRP A 1 92 ? 4.784 -17.665 -9.284 1.00 57.75 92 TRP A O 1
ATOM 748 N N . ASP A 1 93 ? 3.096 -16.312 -9.923 1.00 63.56 93 ASP A N 1
ATOM 749 C CA . ASP A 1 93 ? 2.251 -17.403 -10.431 1.00 63.56 93 ASP A CA 1
ATOM 750 C C . ASP A 1 93 ? 2.831 -17.929 -11.752 1.00 63.56 93 ASP A C 1
ATOM 752 O O . ASP A 1 93 ? 2.650 -17.349 -12.823 1.00 63.56 93 ASP A O 1
ATOM 756 N N . LYS A 1 94 ? 3.517 -19.074 -11.671 1.00 60.38 94 LYS A N 1
ATOM 757 C CA . LYS A 1 94 ? 4.200 -19.760 -12.783 1.00 60.38 94 LYS A CA 1
ATOM 758 C C . LYS A 1 94 ? 3.302 -20.068 -13.993 1.00 60.38 94 LYS A C 1
ATOM 760 O O . LYS A 1 94 ? 3.822 -20.529 -15.005 1.00 60.38 94 LYS A O 1
ATOM 765 N N . LYS A 1 95 ? 1.985 -19.856 -13.899 1.00 60.75 95 LYS A N 1
ATOM 766 C CA . LYS A 1 95 ? 1.015 -20.082 -14.978 1.00 60.75 95 LYS A CA 1
ATOM 767 C C . LYS A 1 95 ? 0.907 -18.939 -15.992 1.00 60.75 95 LYS A C 1
ATOM 769 O O . LYS A 1 95 ? 0.319 -19.164 -17.045 1.00 60.75 95 LYS A O 1
ATOM 774 N N . LYS A 1 96 ? 1.440 -17.745 -15.709 1.00 62.94 96 LYS A N 1
ATOM 775 C CA . LYS A 1 96 ? 1.438 -16.615 -16.658 1.00 62.94 96 LYS A CA 1
ATOM 776 C C . LYS A 1 96 ? 2.833 -16.371 -17.223 1.00 62.94 96 LYS A C 1
ATOM 778 O O . LYS A 1 96 ? 3.804 -16.351 -16.460 1.00 62.94 96 LYS A O 1
ATOM 783 N N . ASP A 1 97 ? 2.936 -16.182 -18.542 1.00 67.44 97 ASP A N 1
ATOM 784 C CA . ASP A 1 97 ? 4.197 -15.772 -19.161 1.00 67.44 97 ASP A CA 1
ATOM 785 C C . ASP A 1 97 ? 4.514 -14.341 -18.719 1.00 67.44 97 ASP A C 1
ATOM 787 O O . ASP A 1 97 ? 3.775 -13.396 -18.998 1.00 67.44 97 ASP A O 1
ATOM 791 N N . ILE A 1 98 ? 5.636 -14.195 -18.013 1.00 63.22 98 ILE A N 1
ATOM 792 C CA . ILE A 1 98 ? 6.127 -12.904 -17.539 1.00 63.22 98 ILE A CA 1
ATOM 793 C C . ILE A 1 98 ? 6.258 -11.918 -18.705 1.00 63.22 98 ILE A C 1
ATOM 795 O O . ILE A 1 98 ? 5.960 -10.746 -18.527 1.00 63.22 98 ILE A O 1
ATOM 799 N N . LYS A 1 99 ? 6.635 -12.379 -19.908 1.00 60.47 99 LYS A N 1
ATOM 800 C CA . LYS A 1 99 ? 6.900 -11.509 -21.060 1.00 60.47 99 LYS A CA 1
ATOM 801 C C . LYS A 1 99 ? 5.633 -10.849 -21.601 1.00 60.47 99 LYS A C 1
ATOM 803 O O . LYS A 1 99 ? 5.692 -9.687 -21.999 1.00 60.47 99 LYS A O 1
ATOM 808 N N . GLU A 1 100 ? 4.502 -11.554 -21.584 1.00 62.44 100 GLU A N 1
ATOM 809 C CA . GLU A 1 100 ? 3.209 -11.019 -22.037 1.00 62.44 100 GLU A CA 1
ATOM 810 C C . GLU A 1 100 ? 2.659 -9.970 -21.069 1.00 62.44 100 GLU A C 1
ATOM 812 O O . GLU A 1 100 ? 2.109 -8.951 -21.489 1.00 62.44 100 GLU A O 1
ATOM 817 N N . VAL A 1 101 ? 2.864 -10.187 -19.769 1.00 60.69 101 VAL A N 1
ATOM 818 C CA . VAL A 1 101 ? 2.434 -9.255 -18.722 1.00 60.69 101 VAL A CA 1
ATOM 819 C C . VAL A 1 101 ? 3.238 -7.950 -18.768 1.00 60.69 101 VAL A C 1
ATOM 821 O O . VAL A 1 101 ? 2.735 -6.882 -18.428 1.00 60.69 101 VAL A O 1
ATOM 824 N N . THR A 1 102 ? 4.490 -8.002 -19.217 1.00 59.19 102 THR A N 1
ATOM 825 C CA . THR A 1 102 ? 5.446 -6.912 -18.970 1.00 59.19 102 THR A CA 1
ATOM 826 C C . THR A 1 102 ? 5.638 -5.982 -20.144 1.00 59.19 102 THR A C 1
ATOM 828 O O . THR A 1 102 ? 6.011 -4.831 -19.950 1.00 59.19 102 THR A O 1
ATOM 831 N N . GLN A 1 103 ? 5.287 -6.425 -21.352 1.00 64.62 103 GLN A N 1
ATOM 832 C CA . GLN A 1 103 ? 5.129 -5.522 -22.498 1.00 64.62 103 GLN A CA 1
ATOM 833 C C . GLN A 1 103 ? 4.039 -4.462 -22.261 1.00 64.62 103 GLN A C 1
ATOM 835 O O . GLN A 1 103 ? 3.999 -3.456 -22.963 1.00 64.62 103 GLN A O 1
ATOM 840 N N . GLN A 1 104 ? 3.178 -4.673 -21.262 1.00 70.88 104 GLN A N 1
ATOM 841 C CA . GLN A 1 104 ? 2.067 -3.793 -20.909 1.00 70.88 104 GLN A CA 1
ATOM 842 C C . GLN A 1 104 ? 2.381 -2.888 -19.704 1.00 70.88 104 GLN A C 1
ATOM 844 O O . GLN A 1 104 ? 1.574 -2.020 -19.374 1.00 70.88 104 GLN A O 1
ATOM 849 N N . ALA A 1 105 ? 3.536 -3.060 -19.047 1.00 84.50 105 ALA A N 1
ATOM 850 C CA . ALA A 1 105 ? 3.906 -2.268 -17.878 1.00 84.50 105 ALA A CA 1
ATOM 851 C C . ALA A 1 105 ? 4.396 -0.870 -18.309 1.00 84.50 105 ALA A C 1
ATOM 853 O O . ALA A 1 105 ? 5.412 -0.756 -19.001 1.00 84.50 105 ALA A O 1
ATOM 854 N N . PRO A 1 106 ? 3.711 0.219 -17.915 1.00 87.44 106 PRO A N 1
ATOM 855 C CA . PRO A 1 106 ? 4.061 1.549 -18.390 1.00 87.44 106 PRO A CA 1
ATOM 856 C C . PRO A 1 106 ? 5.333 2.065 -17.717 1.00 87.44 106 PRO A C 1
ATOM 858 O O . PRO A 1 106 ? 5.461 2.047 -16.496 1.00 87.44 106 PRO A O 1
ATOM 861 N N . THR A 1 107 ? 6.267 2.594 -18.504 1.00 88.50 107 THR A N 1
ATOM 862 C CA . THR A 1 107 ? 7.482 3.257 -17.988 1.00 88.50 107 THR A CA 1
ATOM 863 C C . THR A 1 107 ? 7.509 4.758 -18.264 1.00 88.50 107 THR A C 1
ATOM 865 O O . THR A 1 107 ? 8.497 5.425 -17.962 1.00 88.50 107 THR A O 1
ATOM 868 N N . SER A 1 108 ? 6.463 5.291 -18.892 1.00 89.19 108 SER A N 1
ATOM 869 C CA . SER A 1 108 ? 6.311 6.709 -19.208 1.00 89.19 108 SER A CA 1
ATOM 870 C C . SER A 1 108 ? 5.875 7.509 -17.988 1.00 89.19 108 SER A C 1
ATOM 872 O O . SER A 1 108 ? 4.955 7.117 -17.272 1.00 89.19 108 SER A O 1
ATOM 874 N N . CYS A 1 109 ? 6.480 8.686 -17.806 1.00 89.12 109 CYS A N 1
ATOM 875 C CA . CYS A 1 109 ? 6.187 9.577 -16.684 1.00 89.12 109 CYS A CA 1
ATOM 876 C C . CYS A 1 109 ? 4.691 9.916 -16.605 1.00 89.12 109 CYS A C 1
ATOM 878 O O . CYS A 1 109 ? 4.085 9.738 -15.557 1.00 89.12 109 CYS A O 1
ATOM 880 N N . GLY A 1 110 ? 4.084 10.313 -17.731 1.00 90.31 110 GLY A N 1
ATOM 881 C CA . GLY A 1 110 ? 2.676 10.730 -17.804 1.00 90.31 110 GLY A CA 1
ATOM 882 C C . GLY A 1 110 ? 1.645 9.614 -17.606 1.00 90.31 110 GLY A C 1
ATOM 883 O O . GLY A 1 110 ? 0.450 9.872 -17.637 1.00 90.31 110 GLY A O 1
ATOM 884 N N . THR A 1 111 ? 2.079 8.361 -17.443 1.00 88.88 111 THR A N 1
ATOM 885 C CA . THR A 1 111 ? 1.168 7.264 -17.078 1.00 88.88 111 THR A CA 1
ATOM 886 C C . THR A 1 111 ? 1.061 7.102 -15.567 1.00 88.88 111 THR A C 1
ATOM 888 O O . THR A 1 111 ? 0.019 6.691 -15.066 1.00 88.88 111 THR A O 1
ATOM 891 N N . CYS A 1 112 ? 2.130 7.437 -14.844 1.00 88.44 112 CYS A N 1
ATOM 892 C CA . CYS A 1 112 ? 2.160 7.398 -13.385 1.00 88.44 112 CYS A CA 1
ATOM 893 C C . CYS A 1 112 ? 1.824 8.761 -12.775 1.00 88.44 112 CYS A C 1
ATOM 895 O O . CYS A 1 112 ? 1.300 8.814 -11.670 1.00 88.44 112 CYS A O 1
ATOM 897 N N . HIS A 1 113 ? 2.132 9.843 -13.485 1.00 89.81 113 HIS A N 1
ATOM 898 C CA . HIS A 1 113 ? 1.954 11.218 -13.042 1.00 89.81 113 HIS A CA 1
ATOM 899 C C . HIS A 1 113 ? 0.903 11.918 -13.897 1.00 89.81 113 HIS A C 1
ATOM 901 O O . HIS A 1 113 ? 0.943 11.787 -15.120 1.00 89.81 113 HIS A O 1
ATOM 907 N N . TYR A 1 114 ? -0.016 12.641 -13.256 1.00 81.62 114 TYR A N 1
ATOM 908 C CA . TYR A 1 114 ? -0.957 13.531 -13.941 1.00 81.62 114 TYR A CA 1
ATOM 909 C C . TYR A 1 114 ? -0.409 14.954 -14.064 1.00 81.62 114 TYR A C 1
ATOM 911 O O . TYR A 1 114 ? 0.458 15.336 -13.243 1.00 81.62 114 TYR A O 1
#

Foldseek 3Di:
DPPLVPPPVVDPVSVVVVVCVVVVHDDPDDDQDDDPPQFDDDCVLCVVLQQDPCLFQNPVVPDPDGHGPDPPDLVVLLCCLVDVVSSPVVPGPPPDDNVVSNVPRDNDPVVGGD

Sequence (114 aa):
MNCHRNVGVDRPAIQKLSKAYEKGYSIPWLKVHLLPDFVMFNHQPHVEAGVRCQKCHGPIEEMKEVHQQEDLSMGWCVQCHRNPEAARDLGWDKKKDIKEVTQQAPTSCGTCHY

pLDDT: mean 85.93, std 12.64, range [51.59, 96.44]

Solvent-accessible surface area (backbone atoms only — not comparable to full-atom values): 7320 Å² total; per-residue (Å²): 135,73,67,64,75,77,52,64,57,85,40,70,70,46,44,55,51,51,53,29,60,75,71,74,47,81,82,88,73,83,76,70,83,74,76,61,86,65,49,64,82,70,66,64,69,45,51,74,63,36,55,41,66,45,67,64,49,32,67,59,93,76,45,91,67,87,61,74,69,52,85,80,40,70,68,56,52,45,47,42,40,74,42,53,70,69,54,47,81,61,58,47,55,86,88,56,64,66,69,73,54,40,79,69,43,78,81,55,65,76,75,39,30,125

Nearest PDB structures (foldseek):
  6loe-assembly1_A  TM=8.153E-01  e=2.806E-06  Roseiflexus castenholzii DSM 13941
  8x2j-assembly1_A  TM=8.019E-01  e=3.184E-06  Chloroflexus aurantiacus J-10-fl